Protein AF-A0A4R6KKI9-F1 (afdb_monomer)

Foldseek 3Di:
DPWDADPVVGDTPCNDPVVVVVVVVFPAADDWCPPVVQADPVRDTQQAERAWAWDPDWDQACDDPSHRHTFTWTAQFYRPGDNLRNDPPDTRDGDHPVDDDRRYDHDDDDDDDD

Mean predicted aligned error: 5.28 Å

Radius of gyration: 17.14 Å; Cα contacts (8 Å, |Δi|>4): 189; chains: 1; bounding box: 42×35×46 Å

pLDDT: mean 93.03, std 7.53, range [46.59, 98.38]

Organism: NCBI:txid2512215

InterPro domains:
  IPR005532 Sulfatase-modifying factor enzyme-like domain [PF03781] (21-109)
  IPR016187 C-type lectin fold [SSF56436] (9-111)
  IPR042095 Sulfatase-modifying factor enzyme superfamily [G3DSA:3.90.1580.10] (3-111)
  IPR051043 Sulfatase Modifying Factor and Kinase [PTHR23150] (22-112)

Sequence (114 aa):
MSGWIDHSDNTGFVYTDVYQTIADKGGHTTAVGAYPAGATTSGLYDLAGNCYEWTSSTIIATNGAEAGLDVNAVRGGSWYATSRSCRTTYRGEGRDPSGGYATIGLRVAATAKA

Secondary structure (DSSP, 8-state):
-PPPEETTTTEEGGGSHHHHHHHTT-SS---TTS-GGG--TT----SSSSSEEEEEEEEE--SSTTTTSEEEEEES--TT--TTTTSTT----EE-TT---TTEE-----PPP-

Structure (mmCIF, N/CA/C/O backbone):
data_AF-A0A4R6KKI9-F1
#
_entry.id   AF-A0A4R6KKI9-F1
#
loop_
_atom_site.group_PDB
_atom_site.id
_atom_site.type_symbol
_atom_site.label_atom_id
_atom_site.label_alt_id
_atom_site.label_comp_id
_atom_site.label_asym_id
_atom_site.label_entity_id
_atom_site.label_seq_id
_atom_site.pdbx_PDB_ins_code
_atom_site.Cartn_x
_ato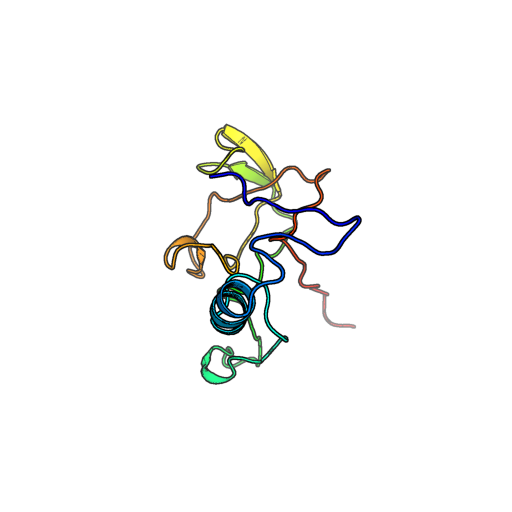m_site.Cartn_y
_atom_site.Cartn_z
_atom_site.occupancy
_atom_site.B_iso_or_equiv
_atom_site.auth_seq_id
_atom_site.auth_comp_id
_atom_site.auth_asym_id
_atom_site.auth_atom_id
_atom_site.pdbx_PDB_model_num
ATOM 1 N N . MET A 1 1 ? 16.100 11.913 -12.969 1.00 46.59 1 MET A N 1
ATOM 2 C CA . MET A 1 1 ? 16.110 11.533 -14.397 1.00 46.59 1 MET A CA 1
ATOM 3 C C . MET A 1 1 ? 14.660 11.398 -14.823 1.00 46.59 1 MET A C 1
ATOM 5 O O . MET A 1 1 ? 13.991 10.522 -14.297 1.00 46.59 1 MET A O 1
ATOM 9 N N . SER A 1 2 ? 14.150 12.292 -15.671 1.00 56.59 2 SER A N 1
ATOM 10 C CA . SER A 1 2 ? 12.884 12.032 -16.370 1.00 56.59 2 SER A CA 1
ATOM 11 C C . SER A 1 2 ? 13.207 11.047 -17.486 1.00 56.59 2 SER A C 1
ATOM 13 O O . SER A 1 2 ? 14.116 11.321 -18.268 1.00 56.59 2 SER A O 1
ATOM 15 N N . GLY A 1 3 ? 12.552 9.887 -17.523 1.00 60.91 3 GLY A N 1
ATOM 16 C CA . GLY A 1 3 ? 12.707 8.953 -18.639 1.00 60.91 3 GLY A CA 1
ATOM 17 C C . GLY A 1 3 ? 12.304 9.625 -19.955 1.00 60.91 3 GLY A C 1
ATOM 18 O O . GLY A 1 3 ? 11.376 10.431 -19.974 1.00 60.91 3 GLY A O 1
ATOM 19 N N . TRP A 1 4 ? 13.022 9.328 -21.039 1.00 82.56 4 TRP A N 1
ATOM 20 C CA . TRP A 1 4 ? 12.648 9.754 -22.388 1.00 82.56 4 TRP A CA 1
ATOM 21 C C . TRP A 1 4 ? 11.574 8.807 -22.939 1.00 82.56 4 TRP A C 1
ATOM 23 O O . TRP A 1 4 ? 11.772 7.587 -22.930 1.00 82.56 4 TRP A O 1
ATOM 33 N N . ILE A 1 5 ? 10.442 9.370 -23.369 1.00 89.25 5 ILE A N 1
ATOM 34 C CA . ILE A 1 5 ? 9.294 8.645 -23.917 1.00 89.25 5 ILE A CA 1
ATOM 35 C C . ILE A 1 5 ? 8.584 9.495 -24.975 1.00 89.25 5 ILE A C 1
ATOM 37 O O . ILE A 1 5 ? 8.284 10.663 -24.730 1.00 89.25 5 ILE A O 1
ATOM 41 N N . ASP A 1 6 ? 8.304 8.892 -26.126 1.00 88.62 6 ASP A N 1
ATOM 42 C CA . ASP A 1 6 ? 7.444 9.413 -27.181 1.00 88.62 6 ASP A CA 1
ATOM 43 C C . ASP A 1 6 ? 6.366 8.365 -27.499 1.00 88.62 6 ASP A C 1
ATOM 45 O O . ASP A 1 6 ? 6.628 7.237 -27.916 1.00 88.62 6 ASP A O 1
ATOM 49 N N . HIS A 1 7 ? 5.113 8.714 -27.219 1.00 88.62 7 HIS A N 1
ATOM 50 C CA . HIS A 1 7 ? 3.974 7.834 -27.474 1.00 88.62 7 HIS A CA 1
ATOM 51 C C . HIS A 1 7 ? 3.462 7.913 -28.917 1.00 88.62 7 HIS A C 1
ATOM 53 O O . HIS A 1 7 ? 2.611 7.114 -29.293 1.00 88.62 7 HIS A O 1
ATOM 59 N N . SER A 1 8 ? 3.931 8.877 -29.714 1.00 91.88 8 SER A N 1
ATOM 60 C CA . SER A 1 8 ? 3.479 9.059 -31.095 1.00 91.88 8 SER A CA 1
ATOM 61 C C . SER A 1 8 ? 4.119 8.059 -32.058 1.00 91.88 8 SER A C 1
ATOM 63 O O . SER A 1 8 ? 3.469 7.631 -33.011 1.00 91.88 8 SER A O 1
ATOM 65 N N . ASP A 1 9 ? 5.350 7.631 -31.776 1.00 92.12 9 ASP A N 1
ATOM 66 C CA . ASP A 1 9 ? 6.104 6.669 -32.583 1.00 92.12 9 ASP A CA 1
ATOM 67 C C . ASP A 1 9 ? 6.591 5.445 -31.785 1.00 92.12 9 ASP A C 1
ATOM 69 O O . ASP A 1 9 ? 7.308 4.597 -32.318 1.00 92.12 9 ASP A O 1
ATOM 73 N N . ASN A 1 10 ? 6.162 5.321 -30.525 1.00 88.38 10 ASN A N 1
ATOM 74 C CA . ASN A 1 10 ? 6.604 4.296 -29.581 1.00 88.38 10 ASN A CA 1
ATOM 75 C C . ASN A 1 10 ? 8.134 4.212 -29.459 1.00 88.38 10 ASN A C 1
ATOM 77 O O . ASN A 1 10 ? 8.707 3.123 -29.352 1.00 88.38 10 ASN A O 1
ATOM 81 N N . THR A 1 11 ? 8.807 5.361 -29.462 1.00 88.25 11 THR A N 1
ATOM 82 C CA . THR A 1 11 ? 10.230 5.455 -29.146 1.00 88.25 11 THR A CA 1
ATOM 83 C C . THR A 1 11 ? 10.430 5.968 -27.722 1.00 88.25 11 THR A C 1
ATOM 85 O O . THR A 1 11 ? 9.575 6.619 -27.125 1.00 88.25 11 THR A O 1
ATOM 88 N N . GLY A 1 12 ? 11.510 5.556 -27.068 1.00 88.25 12 GLY A N 1
ATOM 89 C CA . GLY A 1 12 ? 11.654 5.794 -25.633 1.00 88.25 12 GLY A CA 1
ATOM 90 C C . GLY A 1 12 ? 12.411 4.690 -24.929 1.00 88.25 12 GLY A C 1
ATOM 91 O O . GLY A 1 12 ? 12.440 3.554 -25.399 1.00 88.25 12 GLY A O 1
ATOM 92 N N . PHE A 1 13 ? 12.949 4.990 -23.745 1.00 88.06 13 PHE A N 1
ATOM 93 C CA . PHE A 1 13 ? 13.518 3.951 -22.882 1.00 88.06 13 PHE A CA 1
ATOM 94 C C . PHE A 1 13 ? 12.479 2.865 -22.563 1.00 88.06 13 PHE A C 1
ATOM 96 O O . PHE A 1 13 ? 12.812 1.684 -22.566 1.00 88.06 13 PHE A O 1
ATOM 103 N N . VAL A 1 14 ? 11.212 3.247 -22.370 1.00 87.12 14 VAL A N 1
ATOM 104 C CA . VAL A 1 14 ? 10.129 2.321 -21.993 1.00 87.12 14 VAL A CA 1
ATOM 105 C C . VAL A 1 14 ? 9.786 1.268 -23.052 1.00 87.12 14 VAL A C 1
ATOM 107 O O . VAL A 1 14 ? 9.174 0.259 -22.723 1.00 87.12 14 VAL A O 1
ATOM 110 N N . TYR A 1 15 ? 10.179 1.479 -24.312 1.00 87.62 15 TYR A N 1
ATOM 111 C CA . TYR A 1 15 ? 9.925 0.535 -25.407 1.00 87.62 15 TYR A CA 1
ATOM 112 C C . TYR A 1 15 ? 11.127 -0.376 -25.692 1.00 87.62 15 TYR A C 1
ATOM 114 O O . TYR A 1 15 ? 11.127 -1.117 -26.671 1.00 87.62 15 TYR A O 1
ATOM 122 N N . THR A 1 16 ? 12.161 -0.331 -24.848 1.00 89.50 16 THR A N 1
ATOM 123 C CA . THR A 1 16 ? 13.344 -1.192 -24.972 1.00 89.50 16 THR A CA 1
ATOM 124 C C . THR A 1 16 ? 13.165 -2.521 -24.238 1.00 89.50 16 THR A C 1
ATOM 126 O O . THR A 1 16 ? 12.449 -2.618 -23.238 1.00 89.50 16 THR A O 1
ATOM 129 N N . ASP A 1 17 ? 13.881 -3.544 -24.696 1.00 90.88 17 ASP A N 1
ATOM 130 C CA . ASP A 1 17 ? 14.047 -4.829 -24.007 1.00 90.88 17 ASP A CA 1
ATOM 131 C C . ASP A 1 17 ? 14.657 -4.671 -22.604 1.00 90.88 17 ASP A C 1
ATOM 133 O O . ASP A 1 17 ? 14.297 -5.402 -21.680 1.00 90.88 17 ASP A O 1
ATOM 137 N N . VAL A 1 18 ? 15.533 -3.680 -22.419 1.00 89.12 18 VAL A N 1
ATOM 138 C CA . VAL A 1 18 ? 16.105 -3.315 -21.119 1.00 89.12 18 VAL A CA 1
ATOM 139 C C . VAL A 1 18 ? 15.013 -2.884 -20.146 1.00 89.12 18 VAL A C 1
ATOM 141 O O . VAL A 1 18 ? 14.993 -3.369 -19.014 1.00 89.12 18 VAL A O 1
ATOM 144 N N . TYR A 1 19 ? 14.096 -2.003 -20.561 1.00 87.12 19 TYR A N 1
ATOM 145 C CA . TYR A 1 19 ? 12.983 -1.597 -19.703 1.00 87.12 19 TYR A CA 1
ATOM 146 C C . TYR A 1 19 ? 12.084 -2.781 -19.361 1.00 87.12 19 TYR A C 1
ATOM 148 O O . TYR A 1 19 ? 11.783 -2.967 -18.185 1.00 87.12 19 TYR A O 1
ATOM 156 N N . GLN A 1 20 ? 11.732 -3.615 -20.345 1.00 86.31 20 GLN A N 1
ATOM 157 C CA . GLN A 1 20 ? 10.922 -4.810 -20.094 1.00 86.31 20 GLN A CA 1
ATOM 158 C C . GLN A 1 20 ? 11.605 -5.759 -19.108 1.00 86.31 20 GLN A C 1
ATOM 160 O O . GLN A 1 20 ? 11.011 -6.148 -18.113 1.00 86.31 20 GLN A O 1
ATOM 165 N N . THR A 1 21 ? 12.899 -6.022 -19.288 1.00 90.19 21 THR A N 1
ATOM 166 C CA . THR A 1 21 ? 13.682 -6.871 -18.376 1.00 90.19 21 THR A CA 1
ATOM 167 C C . THR A 1 21 ? 13.725 -6.315 -16.948 1.00 90.19 21 THR A C 1
ATOM 169 O O . THR A 1 21 ? 13.823 -7.076 -15.984 1.00 90.19 21 THR A O 1
ATOM 172 N N . ILE A 1 22 ? 13.711 -4.989 -16.787 1.00 86.56 22 ILE A N 1
ATOM 173 C CA . ILE A 1 22 ? 13.664 -4.343 -15.470 1.00 86.56 22 ILE A CA 1
ATOM 174 C C . ILE A 1 22 ? 12.251 -4.426 -14.882 1.00 86.56 22 ILE A C 1
ATOM 176 O O . ILE A 1 22 ? 12.125 -4.783 -13.713 1.00 86.56 22 ILE A O 1
ATOM 180 N N . ALA A 1 23 ? 11.215 -4.138 -15.673 1.00 85.31 23 ALA A N 1
ATOM 181 C CA . ALA A 1 23 ? 9.816 -4.215 -15.256 1.00 85.31 23 ALA A CA 1
ATOM 182 C C . ALA A 1 23 ? 9.419 -5.648 -14.859 1.00 85.31 23 ALA A C 1
ATOM 184 O O . ALA A 1 23 ? 8.820 -5.854 -13.809 1.00 85.31 23 ALA A O 1
ATOM 185 N N . ASP A 1 24 ? 9.877 -6.657 -15.602 1.00 86.06 24 ASP A N 1
ATOM 186 C CA . ASP A 1 24 ? 9.681 -8.078 -15.286 1.00 86.06 24 ASP A CA 1
ATOM 187 C C . ASP A 1 24 ? 10.291 -8.479 -13.932 1.00 86.06 24 ASP A C 1
ATOM 189 O O . ASP A 1 24 ? 9.878 -9.462 -13.312 1.00 86.06 24 ASP A O 1
ATOM 193 N N . LYS A 1 25 ? 11.276 -7.717 -13.440 1.00 85.00 25 LYS A N 1
ATOM 194 C CA . LYS A 1 25 ? 11.876 -7.911 -12.110 1.00 85.00 25 LYS A CA 1
ATOM 195 C C . LYS A 1 25 ? 11.125 -7.176 -10.995 1.00 85.00 25 LYS A C 1
ATOM 197 O O . LYS A 1 25 ? 11.498 -7.325 -9.831 1.00 85.00 25 LYS A O 1
ATOM 202 N N . GLY A 1 26 ? 10.081 -6.414 -11.319 1.00 85.19 26 GLY A N 1
ATOM 203 C CA . GLY A 1 26 ? 9.219 -5.699 -10.383 1.00 85.19 26 GLY A CA 1
ATOM 204 C C . GLY A 1 26 ? 9.213 -4.185 -10.599 1.00 85.19 26 GLY A C 1
ATOM 205 O O . GLY A 1 26 ? 9.516 -3.671 -11.669 1.00 85.19 26 GLY A O 1
ATOM 206 N N . GLY A 1 27 ? 8.850 -3.441 -9.551 1.00 86.69 27 GLY A N 1
ATOM 207 C CA . GLY A 1 27 ? 8.653 -1.988 -9.653 1.00 86.69 27 GLY A CA 1
ATOM 208 C C . GLY A 1 27 ? 7.224 -1.584 -10.02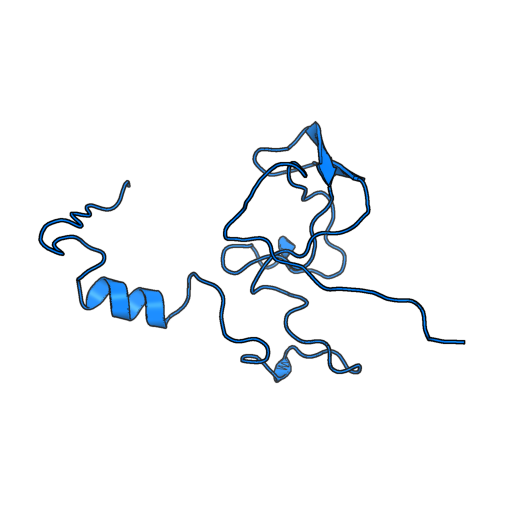7 1.00 86.69 27 GLY A C 1
ATOM 209 O O . GLY A 1 27 ? 6.985 -0.457 -10.445 1.00 86.69 27 GLY A O 1
ATOM 210 N N . HIS A 1 28 ? 6.273 -2.500 -9.869 1.00 91.56 28 HIS A N 1
ATOM 211 C CA . HIS A 1 28 ? 4.841 -2.256 -9.977 1.00 91.56 28 HIS A CA 1
ATOM 212 C C . HIS A 1 28 ? 4.083 -3.274 -9.114 1.00 91.56 28 HIS A C 1
ATOM 214 O O . HIS A 1 28 ? 4.682 -4.141 -8.470 1.00 91.56 28 HIS A O 1
ATOM 220 N N . THR A 1 29 ? 2.757 -3.164 -9.075 1.00 95.12 29 THR A N 1
ATOM 221 C CA . THR A 1 29 ? 1.904 -4.162 -8.425 1.00 95.12 29 THR A CA 1
ATOM 222 C C . THR A 1 29 ? 2.031 -5.522 -9.108 1.00 95.12 29 THR A C 1
ATOM 224 O O . THR A 1 29 ? 2.311 -5.623 -10.300 1.00 95.12 29 THR A O 1
ATOM 227 N N . THR A 1 30 ? 1.806 -6.589 -8.353 1.00 94.75 30 THR A N 1
ATOM 228 C CA . THR A 1 30 ? 1.763 -7.959 -8.885 1.00 94.75 30 THR A CA 1
ATOM 229 C C . THR A 1 30 ? 0.366 -8.536 -8.697 1.00 94.75 30 THR A C 1
ATOM 231 O O . THR A 1 30 ? -0.453 -7.981 -7.955 1.00 94.75 30 THR A O 1
ATOM 234 N N . ALA A 1 31 ? 0.069 -9.639 -9.389 1.00 95.88 31 ALA A N 1
ATOM 235 C CA . ALA A 1 31 ? -1.185 -10.352 -9.188 1.00 95.88 31 ALA A CA 1
ATOM 236 C C . ALA A 1 31 ? -1.345 -10.737 -7.706 1.00 95.88 31 ALA A C 1
ATOM 238 O O . ALA A 1 31 ? -0.406 -11.237 -7.086 1.00 95.88 31 ALA A O 1
ATOM 239 N N . VAL A 1 32 ? -2.536 -10.507 -7.144 1.00 96.50 32 VAL A N 1
ATOM 240 C CA . VAL A 1 32 ? -2.836 -10.847 -5.745 1.00 96.50 32 VAL A CA 1
ATOM 241 C C . VAL A 1 32 ? -2.541 -12.325 -5.499 1.00 96.50 32 VAL A C 1
ATOM 243 O O . VAL A 1 32 ? -2.953 -13.186 -6.277 1.00 96.50 32 VAL A O 1
ATOM 246 N N . GLY A 1 33 ? -1.820 -12.616 -4.418 1.00 96.06 33 GLY A N 1
ATOM 247 C CA . GLY A 1 33 ? -1.439 -13.984 -4.068 1.00 96.06 33 GLY A CA 1
ATOM 248 C C . GLY A 1 33 ? -0.257 -14.567 -4.849 1.00 96.06 33 GLY A C 1
ATOM 249 O O . GLY A 1 33 ? 0.067 -15.736 -4.644 1.00 96.06 33 GLY A O 1
ATOM 250 N N . ALA A 1 34 ? 0.448 -13.772 -5.666 1.00 95.69 34 ALA A N 1
ATOM 251 C CA . ALA A 1 34 ? 1.705 -14.185 -6.305 1.00 95.69 34 ALA A CA 1
ATOM 252 C C . ALA A 1 34 ? 2.788 -14.620 -5.293 1.00 95.69 34 ALA A C 1
ATOM 254 O O . ALA A 1 34 ? 3.703 -15.366 -5.641 1.00 95.69 34 ALA A O 1
ATOM 255 N N . TYR A 1 35 ? 2.661 -14.199 -4.029 1.00 95.00 35 TYR A N 1
ATOM 256 C CA . TYR A 1 35 ? 3.569 -14.535 -2.931 1.00 95.00 35 TYR A CA 1
ATOM 257 C C . TYR A 1 35 ? 2.864 -15.358 -1.836 1.00 95.00 35 TYR A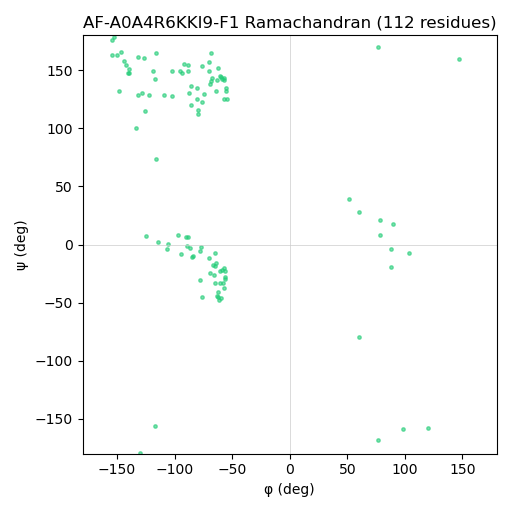 C 1
ATOM 259 O O . TYR A 1 35 ? 2.601 -14.847 -0.744 1.00 95.00 35 TYR A O 1
ATOM 267 N N . PRO A 1 36 ? 2.572 -16.652 -2.068 1.00 96.88 36 PRO A N 1
ATOM 268 C CA . PRO A 1 36 ? 1.778 -17.454 -1.136 1.00 96.88 36 PRO A CA 1
ATOM 269 C C . PRO A 1 36 ? 2.457 -17.702 0.214 1.00 96.88 36 PRO A C 1
ATOM 271 O O . PRO A 1 36 ? 1.776 -17.844 1.224 1.00 96.88 36 PRO A O 1
ATOM 274 N N . ALA A 1 37 ? 3.792 -17.687 0.265 1.00 97.31 37 ALA A N 1
ATOM 275 C CA . ALA A 1 37 ? 4.546 -17.797 1.515 1.00 97.31 37 ALA A CA 1
ATOM 276 C C . ALA A 1 37 ? 4.364 -16.581 2.449 1.00 97.31 37 ALA A C 1
ATOM 278 O O . ALA A 1 37 ? 4.669 -16.675 3.635 1.00 97.31 37 ALA A O 1
ATOM 279 N N . GLY A 1 38 ? 3.885 -15.446 1.924 1.00 94.81 38 GLY A N 1
ATOM 280 C CA . GLY A 1 38 ? 3.588 -14.239 2.699 1.00 94.81 38 GLY A CA 1
ATOM 281 C C . GLY A 1 38 ? 2.166 -14.188 3.263 1.00 94.81 38 GLY A C 1
ATOM 282 O O . GLY A 1 38 ? 1.825 -13.216 3.937 1.00 94.81 38 GLY A O 1
ATOM 283 N N . ALA A 1 39 ? 1.330 -15.193 2.985 1.00 97.44 39 ALA A N 1
ATOM 284 C CA . ALA A 1 39 ? -0.042 -15.224 3.473 1.00 97.44 39 ALA A CA 1
ATOM 285 C C . ALA A 1 39 ? -0.098 -15.385 5.000 1.00 97.44 39 ALA A C 1
ATOM 287 O O . ALA A 1 39 ? 0.691 -16.115 5.604 1.00 97.44 39 ALA A O 1
ATOM 288 N N . THR A 1 40 ? -1.066 -14.729 5.640 1.00 96.38 40 THR A N 1
ATOM 289 C CA . THR A 1 40 ? -1.345 -14.967 7.062 1.00 96.38 40 THR A CA 1
ATOM 290 C C . THR A 1 40 ? -1.933 -16.359 7.284 1.00 96.38 40 THR A C 1
ATOM 292 O O . THR A 1 40 ? -2.475 -16.984 6.373 1.00 96.38 40 THR A O 1
ATOM 295 N N . THR A 1 41 ? -1.943 -16.817 8.537 1.00 96.56 41 THR A N 1
ATOM 296 C CA . THR A 1 41 ? -2.648 -18.049 8.938 1.00 96.56 41 THR A CA 1
ATOM 297 C C . THR A 1 41 ? -4.153 -18.010 8.651 1.00 96.56 41 THR A C 1
ATOM 299 O O . THR A 1 41 ? -4.779 -19.057 8.535 1.00 96.56 41 THR A O 1
ATOM 302 N N . SER A 1 42 ? -4.732 -16.814 8.513 1.00 95.31 42 SER A N 1
ATOM 303 C CA . SER A 1 42 ? -6.124 -16.586 8.113 1.00 95.31 42 SER A CA 1
ATOM 304 C C . SER A 1 42 ? -6.328 -16.457 6.596 1.00 95.31 42 SER A C 1
ATOM 306 O O . SER A 1 42 ? -7.433 -16.138 6.165 1.00 95.31 42 SER A O 1
ATOM 308 N N . GLY A 1 43 ? -5.291 -16.685 5.783 1.00 96.06 43 GLY A N 1
ATOM 309 C CA . GLY A 1 43 ? -5.376 -16.653 4.320 1.00 96.06 43 GLY A CA 1
ATOM 310 C C . GLY A 1 43 ? -5.385 -15.249 3.710 1.00 96.06 43 GLY A C 1
ATOM 311 O O . GLY A 1 43 ? -5.849 -15.074 2.587 1.00 96.06 43 GLY A O 1
ATOM 312 N N . LEU A 1 44 ? -4.899 -14.232 4.429 1.00 96.88 44 LEU A N 1
ATOM 313 C CA . LEU A 1 44 ? -4.780 -12.879 3.889 1.00 96.88 44 LEU A CA 1
ATOM 314 C C . LEU A 1 44 ? -3.456 -12.733 3.141 1.00 96.88 44 LEU A C 1
ATOM 316 O O . LEU A 1 44 ? -2.386 -12.865 3.736 1.00 96.88 44 LEU A O 1
ATOM 320 N N . TYR A 1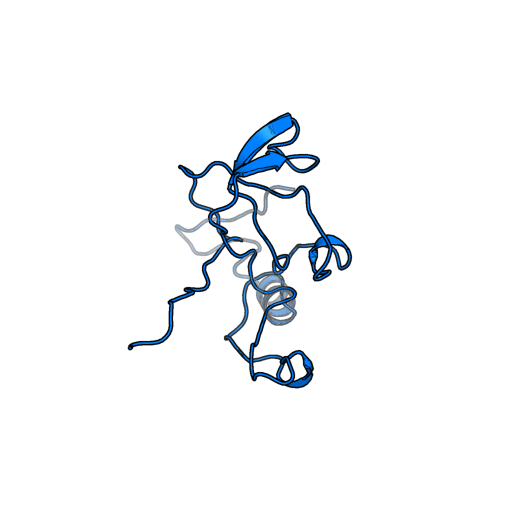 45 ? -3.544 -12.420 1.853 1.00 98.06 45 TYR A N 1
ATOM 321 C CA . TYR A 1 45 ? -2.401 -12.124 0.994 1.00 98.06 45 TYR A CA 1
ATOM 322 C C . TYR A 1 45 ? -2.096 -10.626 0.982 1.00 98.06 45 TYR A C 1
ATOM 324 O O . TYR A 1 45 ? -2.986 -9.803 1.221 1.00 98.06 45 TYR A O 1
ATOM 332 N N . ASP A 1 46 ? -0.840 -10.295 0.678 1.00 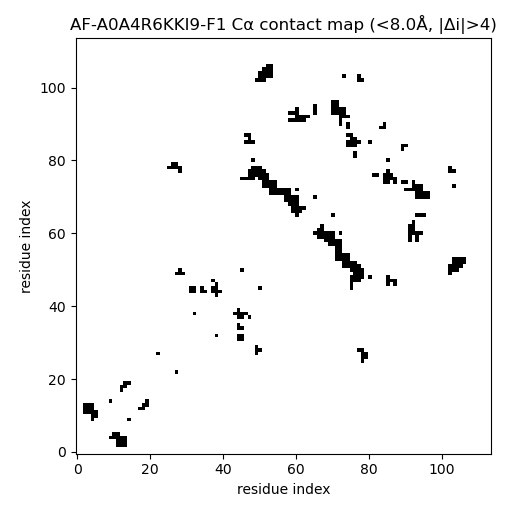97.19 46 ASP A N 1
ATOM 333 C CA . ASP A 1 46 ? -0.394 -8.941 0.333 1.00 97.19 46 ASP A CA 1
ATOM 334 C C . ASP A 1 46 ? -0.623 -7.877 1.426 1.00 97.19 46 ASP A C 1
ATOM 336 O O . ASP A 1 46 ? -0.723 -6.693 1.137 1.00 97.19 46 ASP A O 1
ATOM 340 N N . LEU A 1 47 ? -0.645 -8.270 2.709 1.00 97.25 47 LEU A N 1
ATOM 341 C CA . LEU A 1 47 ? -0.663 -7.311 3.832 1.00 97.25 47 LEU A CA 1
ATOM 342 C C . LEU A 1 47 ? 0.663 -6.544 4.005 1.00 97.25 47 LEU A C 1
ATOM 344 O O . LEU A 1 47 ? 0.735 -5.614 4.811 1.00 97.25 47 LEU A O 1
ATOM 348 N N . ALA A 1 48 ? 1.717 -6.974 3.310 1.00 97.00 48 ALA A N 1
ATOM 349 C CA . ALA A 1 48 ? 3.046 -6.381 3.319 1.00 97.00 48 ALA A CA 1
ATOM 350 C C . ALA A 1 48 ? 3.556 -6.246 1.873 1.00 97.00 48 ALA A C 1
ATOM 352 O O . ALA A 1 48 ? 4.044 -7.215 1.295 1.00 97.00 48 ALA A O 1
ATOM 353 N N . GLY A 1 49 ? 3.468 -5.045 1.301 1.00 96.25 49 GLY A N 1
ATOM 354 C CA . GLY A 1 49 ? 3.840 -4.751 -0.083 1.00 96.25 49 GLY A CA 1
ATOM 355 C C . GLY A 1 49 ? 2.646 -4.724 -1.038 1.00 96.25 49 GLY A C 1
ATOM 356 O O . GLY A 1 49 ? 1.513 -4.511 -0.630 1.00 96.25 49 GLY A O 1
ATOM 357 N N . ASN A 1 50 ? 2.919 -4.908 -2.332 1.00 97.12 50 ASN A N 1
ATOM 358 C CA . ASN A 1 50 ? 1.981 -4.705 -3.443 1.00 97.12 50 ASN A CA 1
ATOM 359 C C . ASN A 1 50 ? 1.464 -3.252 -3.529 1.00 97.12 50 ASN A C 1
ATOM 361 O O . ASN A 1 50 ? 2.022 -2.441 -4.272 1.00 97.12 50 ASN A O 1
ATOM 365 N N . CYS A 1 51 ? 0.490 -2.878 -2.704 1.00 97.44 51 CYS A N 1
ATOM 366 C CA . CYS A 1 51 ? -0.024 -1.519 -2.580 1.00 97.44 51 CYS A CA 1
ATOM 367 C C . CYS A 1 51 ? -0.290 -1.173 -1.118 1.00 97.44 51 CYS A C 1
ATOM 369 O O . CYS A 1 51 ? -0.726 -2.014 -0.335 1.00 97.44 51 CYS A O 1
ATOM 371 N N . TYR A 1 52 ? -0.110 0.101 -0.777 1.00 97.62 52 TYR A N 1
ATOM 372 C CA . TYR A 1 52 ? -0.634 0.612 0.477 1.00 97.62 52 TYR A CA 1
ATOM 373 C C . TYR A 1 52 ? -2.159 0.447 0.484 1.00 97.62 52 TYR A C 1
ATOM 375 O O . TYR A 1 52 ? -2.803 0.611 -0.546 1.00 97.62 52 TYR A O 1
ATOM 383 N N . GLU A 1 53 ? -2.754 0.163 1.634 1.00 97.94 53 GLU A N 1
ATOM 384 C CA . GLU A 1 53 ? -4.204 0.026 1.775 1.00 97.94 53 GLU A CA 1
ATOM 385 C C . GLU A 1 53 ? -4.766 1.201 2.569 1.00 97.94 53 GLU A C 1
ATOM 387 O O . GLU A 1 53 ? -4.279 1.506 3.666 1.00 97.94 53 GLU A O 1
ATOM 392 N N . TRP A 1 54 ? -5.793 1.852 2.019 1.00 97.81 54 TRP A N 1
ATOM 393 C CA . TRP A 1 54 ? -6.566 2.864 2.733 1.00 97.81 54 TRP A CA 1
ATOM 394 C C . TRP A 1 54 ? -7.166 2.318 4.030 1.00 97.81 54 TRP A C 1
ATOM 396 O O . TRP A 1 54 ? -7.642 1.184 4.090 1.00 97.81 54 TRP A O 1
ATOM 406 N N . THR A 1 55 ? -7.210 3.168 5.056 1.00 97.50 55 THR A N 1
ATOM 407 C CA . THR A 1 55 ? -7.959 2.907 6.288 1.00 97.50 55 THR A CA 1
ATOM 408 C C . THR A 1 55 ? -8.902 4.061 6.606 1.00 97.50 55 THR A C 1
ATOM 410 O O . THR A 1 55 ? -8.734 5.181 6.123 1.00 97.50 55 THR A O 1
ATOM 413 N N . SER A 1 56 ? -9.901 3.793 7.446 1.00 96.25 56 SER A N 1
ATOM 414 C CA . SER A 1 56 ? -10.837 4.812 7.931 1.00 96.25 56 SER A CA 1
ATOM 415 C C . SER A 1 56 ? -10.256 5.699 9.038 1.00 96.25 56 SER A C 1
ATOM 417 O O . SER A 1 56 ? -10.930 6.617 9.493 1.00 96.25 56 SER A O 1
ATOM 419 N N . SER A 1 57 ? -9.046 5.410 9.526 1.00 97.31 57 SER A N 1
ATOM 420 C CA . SER A 1 57 ? -8.393 6.206 10.566 1.00 97.31 57 SER A CA 1
ATOM 421 C C . SER A 1 57 ? -7.736 7.445 9.964 1.00 97.31 57 SER A C 1
ATOM 423 O O . SER A 1 57 ? -7.009 7.336 8.977 1.00 97.31 57 SER A O 1
ATOM 425 N N . THR A 1 58 ? -7.926 8.598 10.600 1.00 98.19 58 THR A N 1
ATOM 426 C CA . THR A 1 58 ? -7.181 9.827 10.303 1.00 98.19 58 THR A CA 1
ATOM 427 C C . THR A 1 58 ? -5.960 9.953 11.215 1.00 98.19 58 THR A C 1
ATOM 429 O O . THR A 1 58 ? -5.963 9.463 12.350 1.00 98.19 58 THR A O 1
ATOM 432 N N . ILE A 1 59 ? -4.884 10.548 10.701 1.00 98.06 59 ILE A N 1
ATOM 433 C CA . ILE A 1 59 ? -3.627 10.783 11.419 1.00 98.06 59 ILE A CA 1
ATOM 434 C C . ILE A 1 59 ? -3.009 12.112 10.993 1.00 98.06 59 ILE A C 1
ATOM 436 O O . ILE A 1 59 ? -3.188 12.548 9.861 1.00 98.06 59 ILE A O 1
ATOM 440 N N . ILE A 1 60 ? -2.152 12.665 11.852 1.00 98.38 60 ILE A N 1
ATOM 441 C CA . ILE A 1 60 ? -1.112 13.583 11.389 1.00 98.38 60 ILE A CA 1
ATOM 442 C C . ILE A 1 60 ? 0.023 12.738 10.810 1.00 98.38 60 ILE A C 1
ATOM 444 O O . ILE A 1 60 ? 0.674 11.989 11.548 1.00 98.38 60 ILE A O 1
ATOM 448 N N . ALA A 1 61 ? 0.240 12.810 9.497 1.00 97.69 61 ALA A N 1
ATOM 449 C CA . ALA A 1 61 ? 1.308 12.047 8.864 1.00 97.69 61 ALA A CA 1
ATOM 450 C C . ALA A 1 61 ? 2.681 12.494 9.386 1.00 97.69 61 ALA A C 1
ATOM 452 O O . ALA A 1 61 ? 2.942 13.670 9.629 1.00 97.69 61 ALA A O 1
ATOM 453 N N . THR A 1 62 ? 3.582 11.535 9.573 1.00 96.62 62 THR A N 1
ATOM 454 C CA . THR A 1 62 ? 4.922 11.767 10.139 1.00 96.62 62 THR A CA 1
ATOM 455 C C . THR A 1 62 ? 6.031 11.676 9.095 1.00 96.62 62 THR A C 1
ATOM 457 O O . THR A 1 62 ? 7.204 11.846 9.420 1.00 96.62 62 THR A O 1
ATOM 460 N N . ASN A 1 63 ? 5.687 11.334 7.854 1.00 91.00 63 ASN A N 1
ATOM 461 C CA . ASN A 1 63 ? 6.621 11.141 6.753 1.00 91.00 63 ASN A CA 1
ATOM 462 C C . ASN A 1 63 ? 5.933 11.389 5.400 1.00 91.00 63 ASN A C 1
ATOM 464 O O . ASN A 1 63 ? 4.727 11.607 5.337 1.00 91.00 63 ASN A O 1
ATOM 468 N N . GLY A 1 64 ? 6.715 11.318 4.320 1.00 88.06 64 GLY A N 1
ATOM 469 C CA . GLY A 1 64 ? 6.208 11.521 2.965 1.00 88.06 64 GLY A CA 1
ATOM 470 C C . GLY A 1 64 ? 5.974 12.996 2.639 1.00 88.06 64 GLY A C 1
ATOM 471 O O . GLY A 1 64 ? 6.422 13.882 3.367 1.00 88.06 64 GLY A O 1
ATOM 472 N N . ALA A 1 65 ? 5.295 13.247 1.520 1.00 91.31 65 ALA A N 1
ATOM 473 C CA . ALA A 1 65 ? 4.934 14.601 1.103 1.00 91.31 65 ALA A CA 1
ATOM 474 C C . ALA A 1 65 ? 3.868 15.214 2.025 1.00 91.31 65 ALA A C 1
ATOM 476 O O . ALA A 1 65 ? 3.784 16.430 2.156 1.00 91.31 65 ALA A O 1
ATOM 477 N N . GLU A 1 66 ? 3.090 14.365 2.693 1.00 95.81 66 GLU A N 1
ATOM 478 C CA . GLU A 1 66 ? 2.003 14.743 3.588 1.00 95.81 66 GLU A CA 1
ATOM 479 C C . GLU A 1 66 ? 2.448 14.959 5.046 1.00 95.81 66 GLU A C 1
ATOM 481 O O . GLU A 1 66 ? 1.607 15.164 5.918 1.00 95.81 66 GLU A O 1
ATOM 486 N N . ALA A 1 67 ? 3.750 14.916 5.351 1.00 97.00 67 ALA A N 1
ATOM 487 C CA . ALA A 1 67 ? 4.243 15.075 6.718 1.00 97.00 67 ALA A CA 1
ATOM 488 C C . ALA A 1 67 ? 3.736 16.380 7.373 1.00 97.00 67 ALA A C 1
ATOM 490 O O . ALA A 1 67 ? 3.937 17.475 6.851 1.00 97.00 67 ALA A O 1
ATOM 491 N N . GLY A 1 68 ? 3.106 16.255 8.544 1.00 98.19 68 GLY A N 1
ATOM 492 C CA . GLY A 1 68 ? 2.494 17.356 9.293 1.00 98.19 68 GLY A CA 1
ATOM 493 C C . GLY A 1 68 ? 1.037 17.661 8.926 1.00 98.19 68 GLY A C 1
ATOM 494 O O . GLY A 1 68 ? 0.428 18.500 9.587 1.00 98.19 68 GLY A O 1
ATOM 495 N N . LEU A 1 69 ? 0.466 16.989 7.923 1.00 98.12 69 LEU A N 1
ATOM 496 C CA . LEU A 1 69 ? -0.922 17.178 7.493 1.00 98.12 69 LEU A CA 1
ATOM 497 C C . LEU A 1 69 ? -1.859 16.150 8.136 1.00 98.12 69 LEU A C 1
ATOM 499 O O . LEU A 1 69 ? -1.450 15.018 8.402 1.00 98.12 69 LEU A O 1
ATOM 503 N N . ASP A 1 70 ? -3.118 16.546 8.350 1.00 98.19 70 ASP A N 1
ATOM 504 C CA . ASP A 1 70 ? -4.209 15.640 8.730 1.00 98.19 70 ASP A CA 1
ATOM 505 C C . ASP A 1 70 ? -4.727 14.908 7.487 1.00 98.19 70 ASP A C 1
ATOM 507 O O . ASP A 1 70 ? -5.197 15.531 6.533 1.00 98.19 70 ASP A O 1
ATOM 511 N N . VAL A 1 71 ? -4.568 13.587 7.473 1.00 98.25 71 VAL A N 1
ATOM 512 C CA . VAL A 1 71 ? -4.778 12.728 6.303 1.00 98.25 71 VAL A CA 1
ATOM 513 C C . VAL A 1 71 ? -5.322 11.360 6.704 1.00 98.25 71 VAL A C 1
ATOM 515 O O . VAL A 1 71 ? -5.226 10.937 7.860 1.00 98.25 71 VAL A O 1
ATOM 518 N N . ASN A 1 72 ? -5.836 10.605 5.732 1.00 98.00 72 ASN A N 1
ATOM 519 C CA . ASN A 1 72 ? -6.215 9.214 5.955 1.00 98.00 72 ASN A CA 1
ATOM 520 C C . ASN A 1 72 ? -4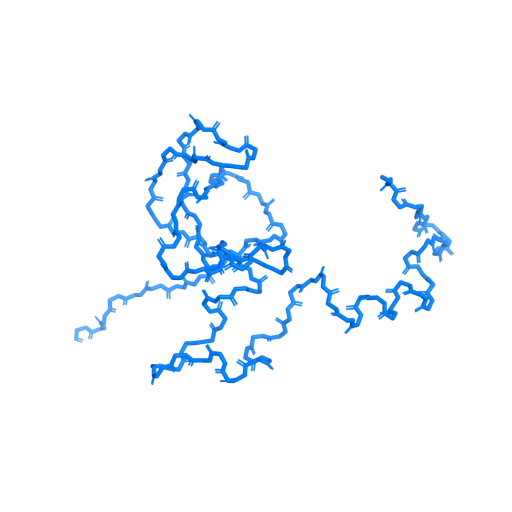.964 8.333 6.034 1.00 98.00 72 ASN A C 1
ATOM 522 O O . ASN A 1 72 ? -4.094 8.367 5.160 1.00 98.00 72 ASN A O 1
ATOM 526 N N . ALA A 1 73 ? -4.878 7.516 7.083 1.00 97.75 73 ALA A N 1
ATOM 527 C CA . ALA A 1 73 ? -3.770 6.597 7.272 1.00 97.75 73 ALA A CA 1
ATOM 528 C C . ALA A 1 73 ? -3.799 5.480 6.226 1.00 97.75 73 ALA A C 1
ATOM 530 O O . ALA A 1 73 ? -4.853 4.906 5.928 1.00 97.75 73 ALA A O 1
ATOM 531 N N . VAL A 1 74 ? -2.612 5.108 5.750 1.00 97.69 74 VAL A N 1
ATOM 532 C CA . VAL A 1 74 ? -2.416 3.968 4.854 1.00 97.69 74 VAL A CA 1
ATOM 533 C C . VAL A 1 74 ? -1.501 2.918 5.476 1.00 97.69 74 VAL A C 1
ATOM 535 O O . VAL A 1 7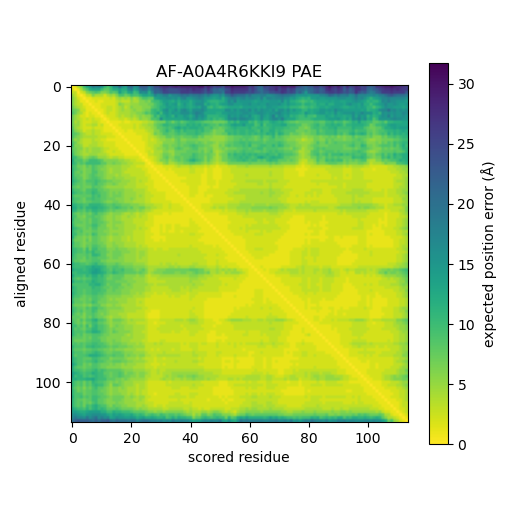4 ? -0.625 3.210 6.300 1.00 97.69 74 VAL A O 1
ATOM 538 N N . ARG A 1 75 ? -1.721 1.647 5.129 1.00 97.75 75 ARG A N 1
ATOM 539 C CA . ARG A 1 75 ? -1.055 0.504 5.775 1.00 97.75 75 ARG A CA 1
ATOM 540 C C . ARG A 1 75 ? -0.473 -0.480 4.765 1.00 97.75 75 ARG A C 1
ATOM 542 O O . ARG A 1 75 ? -0.829 -0.452 3.602 1.00 97.75 75 ARG A O 1
ATOM 549 N N . GLY A 1 76 ? 0.455 -1.322 5.217 1.00 97.50 76 GLY A N 1
ATOM 550 C CA . GLY A 1 76 ? 0.978 -2.452 4.438 1.00 97.50 76 GLY A CA 1
ATOM 551 C C . GLY A 1 76 ? 2.174 -2.161 3.530 1.00 97.50 76 GLY A C 1
ATOM 552 O O . GLY A 1 76 ? 2.932 -3.078 3.243 1.00 97.50 76 GLY A O 1
ATOM 553 N N . GLY A 1 77 ? 2.445 -0.905 3.164 1.00 97.25 77 GLY A N 1
ATOM 554 C CA . GLY A 1 77 ? 3.505 -0.606 2.192 1.00 97.25 77 GLY A CA 1
ATOM 555 C C . GLY A 1 77 ? 3.066 -0.915 0.762 1.00 97.25 77 GLY A C 1
ATOM 556 O O . GLY A 1 77 ? 2.036 -1.525 0.546 1.00 97.25 77 GLY A O 1
ATOM 557 N N . SER A 1 78 ? 3.846 -0.495 -0.227 1.00 96.62 78 SER A N 1
ATOM 558 C CA . SER A 1 78 ? 3.581 -0.735 -1.653 1.00 96.62 78 SER A CA 1
ATOM 559 C C . SER A 1 78 ? 4.819 -1.307 -2.342 1.00 96.62 78 SER A C 1
ATOM 561 O O . SER A 1 78 ? 5.854 -1.492 -1.702 1.00 96.62 78 SER A O 1
ATOM 563 N N . TRP A 1 79 ? 4.738 -1.560 -3.646 1.00 95.25 79 TRP A N 1
ATOM 564 C CA . TRP A 1 79 ? 5.830 -2.101 -4.462 1.00 95.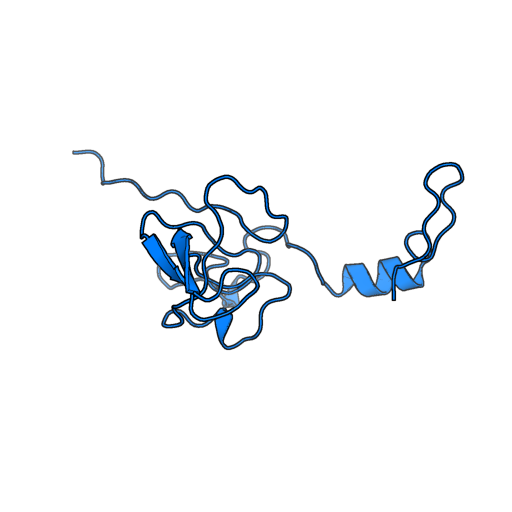25 79 TRP A CA 1
ATOM 565 C C . TRP A 1 79 ? 7.142 -1.291 -4.428 1.00 95.25 79 TRP A C 1
ATOM 567 O O . TRP A 1 79 ? 8.198 -1.861 -4.687 1.00 95.25 79 TRP A O 1
ATOM 577 N N . TYR A 1 80 ? 7.107 0.004 -4.086 1.00 91.56 80 TYR A N 1
ATOM 578 C CA . TYR A 1 80 ? 8.310 0.845 -3.929 1.00 91.56 80 TYR A CA 1
ATOM 579 C C . TYR A 1 80 ? 8.656 1.159 -2.468 1.00 91.56 80 TYR A C 1
ATOM 581 O O . TYR A 1 80 ? 9.604 1.898 -2.191 1.00 91.56 80 TYR A O 1
ATOM 589 N N . ALA A 1 81 ? 7.866 0.657 -1.518 1.00 93.62 81 ALA A N 1
ATOM 590 C CA . ALA A 1 81 ? 8.046 0.986 -0.116 1.00 93.62 81 ALA A CA 1
ATOM 591 C C . ALA A 1 81 ? 9.237 0.236 0.492 1.00 93.62 81 ALA A C 1
ATOM 593 O O . ALA A 1 81 ? 9.610 -0.863 0.085 1.00 93.62 81 ALA A O 1
ATOM 594 N N . THR A 1 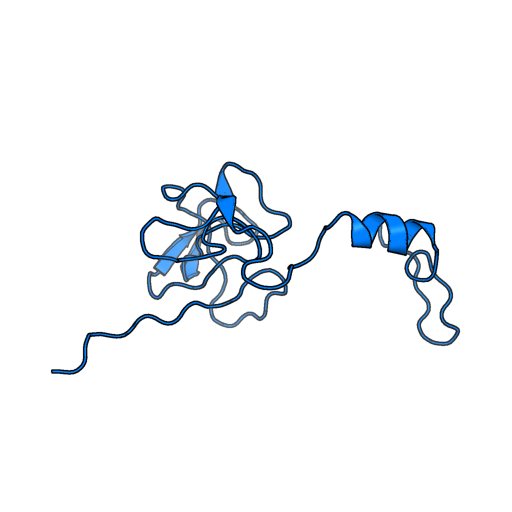82 ? 9.822 0.829 1.530 1.00 94.00 82 THR A N 1
ATOM 595 C CA . THR A 1 82 ? 10.868 0.158 2.306 1.00 94.00 82 THR A CA 1
ATOM 596 C C . THR A 1 82 ? 10.286 -0.994 3.128 1.00 94.00 82 THR A C 1
ATOM 598 O O . THR A 1 82 ? 9.124 -0.961 3.537 1.00 94.00 82 THR A O 1
ATOM 601 N N . SER A 1 83 ? 11.124 -1.965 3.498 1.00 94.88 83 SER A N 1
ATOM 602 C CA . SER A 1 83 ? 10.728 -3.053 4.406 1.00 94.88 83 SER A CA 1
ATOM 603 C C . SER A 1 83 ? 10.182 -2.551 5.749 1.00 94.88 83 SER A C 1
ATOM 605 O O . SER A 1 83 ? 9.312 -3.186 6.344 1.00 94.88 83 SER A O 1
ATOM 607 N N . ARG A 1 84 ? 10.639 -1.380 6.221 1.00 95.50 84 ARG A N 1
ATOM 608 C CA . ARG A 1 84 ? 10.118 -0.721 7.427 1.00 95.50 84 ARG A CA 1
ATOM 609 C C . ARG A 1 84 ? 8.648 -0.338 7.268 1.00 95.50 84 ARG A C 1
ATOM 611 O O . ARG A 1 84 ? 7.875 -0.574 8.195 1.00 95.50 84 ARG A O 1
ATOM 618 N N . SER A 1 85 ? 8.275 0.220 6.120 1.00 95.44 85 SER A N 1
ATOM 619 C CA . SER A 1 85 ? 6.899 0.619 5.816 1.00 95.44 85 SER A CA 1
ATOM 620 C C . SER A 1 85 ? 5.945 -0.576 5.744 1.00 95.44 85 SER A C 1
ATOM 622 O O . SER A 1 85 ? 4.796 -0.473 6.174 1.00 95.44 85 SER A O 1
ATOM 624 N N . CYS A 1 86 ? 6.448 -1.726 5.286 1.00 96.69 86 CYS A N 1
ATOM 625 C CA . CYS A 1 86 ? 5.687 -2.971 5.180 1.00 96.69 86 CYS A CA 1
ATOM 626 C C . CYS A 1 86 ? 5.485 -3.702 6.521 1.00 96.69 86 CYS A C 1
ATOM 628 O O . CYS A 1 86 ? 4.828 -4.740 6.570 1.00 96.69 86 CYS A O 1
ATOM 630 N N . ARG A 1 87 ? 6.026 -3.198 7.643 1.00 97.06 87 ARG A N 1
ATOM 631 C CA . ARG A 1 87 ? 5.797 -3.822 8.958 1.00 97.06 87 ARG A CA 1
ATOM 632 C C . ARG A 1 87 ? 4.343 -3.634 9.396 1.00 97.06 87 ARG A C 1
ATOM 634 O O . ARG A 1 87 ? 3.787 -2.530 9.364 1.00 97.06 87 ARG A O 1
ATOM 641 N N . THR A 1 88 ? 3.762 -4.687 9.963 1.00 94.69 88 THR A N 1
ATOM 642 C CA . THR A 1 88 ? 2.395 -4.687 10.524 1.00 94.69 88 THR A CA 1
ATOM 643 C C . THR A 1 88 ? 2.186 -3.612 11.600 1.00 94.69 88 THR A C 1
ATOM 645 O O . THR A 1 88 ? 1.086 -3.069 11.759 1.00 94.69 88 THR A O 1
ATOM 648 N N . THR A 1 89 ? 3.256 -3.232 12.304 1.00 96.12 89 THR A N 1
ATOM 649 C CA . THR A 1 89 ? 3.237 -2.205 13.354 1.00 96.12 89 THR A CA 1
ATOM 650 C C . THR A 1 89 ? 3.616 -0.809 12.869 1.00 96.12 89 THR A C 1
ATOM 652 O O . THR A 1 89 ? 3.502 0.131 13.646 1.00 96.12 89 THR A O 1
ATOM 655 N N . TYR A 1 90 ? 4.088 -0.641 11.629 1.00 96.19 90 TYR A N 1
ATOM 656 C CA . TYR A 1 90 ? 4.446 0.686 11.125 1.00 96.19 90 TYR A CA 1
ATOM 657 C C . TYR A 1 90 ? 3.223 1.614 11.155 1.00 96.19 90 TYR A C 1
ATOM 659 O O . TYR A 1 90 ? 2.103 1.149 10.981 1.00 96.19 90 TYR A O 1
ATOM 667 N N . ARG A 1 91 ? 3.399 2.901 11.439 1.00 95.38 91 ARG A N 1
ATOM 668 C CA . ARG A 1 91 ? 2.341 3.925 11.467 1.00 95.38 91 ARG A CA 1
ATOM 669 C C . ARG A 1 91 ? 2.968 5.262 11.079 1.00 95.38 91 ARG A C 1
ATOM 671 O O . ARG A 1 91 ? 4.191 5.384 11.129 1.00 95.38 91 ARG A O 1
ATOM 678 N N . GLY A 1 92 ? 2.129 6.230 10.720 1.00 95.62 92 GLY A N 1
ATOM 679 C CA . GLY A 1 92 ? 2.562 7.584 10.378 1.00 95.62 92 GLY A CA 1
ATOM 680 C C . GLY A 1 92 ? 2.564 7.902 8.883 1.00 95.62 92 GLY A C 1
ATOM 681 O O . GLY A 1 92 ? 2.740 9.062 8.542 1.00 95.62 92 GLY A O 1
ATOM 682 N N . GLU A 1 93 ? 2.325 6.915 8.015 1.00 96.69 93 GLU A N 1
ATOM 683 C CA . GLU A 1 93 ? 2.099 7.142 6.583 1.00 96.69 93 GLU A CA 1
ATOM 684 C C . GLU A 1 93 ? 0.615 7.410 6.321 1.00 96.69 93 GLU A C 1
ATOM 686 O O . GLU A 1 93 ? -0.248 6.639 6.758 1.00 96.69 93 GLU A O 1
ATOM 691 N N . GLY A 1 94 ? 0.327 8.478 5.585 1.00 97.25 94 GLY A N 1
ATOM 692 C CA . GLY A 1 94 ? -1.024 8.858 5.198 1.00 97.25 94 GLY A CA 1
ATOM 693 C C . GLY A 1 94 ? -1.030 9.689 3.922 1.00 97.25 94 GLY A C 1
ATOM 694 O O . GLY A 1 94 ? 0.015 10.160 3.475 1.00 97.25 94 GLY A O 1
ATOM 695 N N . ARG A 1 95 ? -2.205 9.793 3.305 1.00 97.31 95 ARG A N 1
ATOM 696 C CA . ARG A 1 95 ? -2.411 10.400 1.986 1.00 97.31 95 ARG A CA 1
ATOM 697 C C . ARG A 1 95 ? -3.704 11.209 1.994 1.00 97.31 95 ARG A C 1
ATOM 699 O O . ARG A 1 95 ? -4.645 10.850 2.704 1.00 97.31 95 ARG A O 1
ATOM 706 N N . ASP A 1 96 ? -3.734 12.295 1.229 1.00 96.62 96 ASP A N 1
ATOM 707 C CA . ASP A 1 96 ? -4.928 13.133 1.098 1.00 96.62 96 ASP A CA 1
ATOM 708 C C . ASP A 1 96 ? -6.102 12.272 0.591 1.00 96.62 96 ASP A C 1
ATOM 710 O O . ASP A 1 96 ? -5.969 11.608 -0.443 1.00 96.62 96 ASP A O 1
ATOM 714 N N . PRO A 1 97 ? -7.246 12.240 1.300 1.00 95.62 97 PRO A N 1
ATOM 715 C CA . PRO A 1 97 ? -8.380 11.398 0.924 1.00 95.62 97 PRO A CA 1
ATOM 716 C C . PRO A 1 97 ? -9.021 11.773 -0.420 1.00 95.62 97 PRO A C 1
ATOM 718 O O . PRO A 1 97 ? -9.777 10.976 -0.971 1.00 95.62 97 PRO A O 1
ATOM 721 N N . SER A 1 98 ? -8.746 12.966 -0.951 1.00 95.06 98 SER A N 1
ATOM 722 C CA . SER A 1 98 ? -9.233 13.409 -2.261 1.00 95.06 98 SER A CA 1
ATOM 723 C C . SER A 1 98 ? -8.357 12.946 -3.435 1.00 95.06 98 SER A C 1
ATOM 725 O O . SER A 1 98 ? -8.759 13.083 -4.592 1.00 95.06 98 SER A O 1
ATOM 727 N N . GLY A 1 99 ? -7.168 12.396 -3.159 1.00 91.69 99 GLY A N 1
ATOM 728 C CA . GLY A 1 99 ? -6.178 12.034 -4.170 1.00 91.69 99 GLY A CA 1
ATOM 729 C C . GLY A 1 99 ? -6.328 10.620 -4.746 1.00 91.69 99 GLY A C 1
ATOM 730 O O . GLY A 1 99 ? -6.720 9.672 -4.065 1.00 91.69 99 GLY A O 1
ATOM 731 N N . GLY A 1 100 ? -5.938 10.466 -6.015 1.00 92.88 100 GLY A N 1
ATOM 732 C CA . GLY A 1 100 ? -5.733 9.171 -6.669 1.00 92.88 100 GLY A CA 1
ATOM 733 C C . GLY A 1 100 ? -4.244 8.836 -6.754 1.00 92.88 100 GLY A C 1
ATOM 734 O O . GLY A 1 100 ? -3.457 9.636 -7.257 1.00 92.88 100 GLY A O 1
ATOM 735 N N . TYR A 1 101 ? -3.849 7.650 -6.288 1.00 94.25 101 TYR A N 1
ATOM 736 C CA . TYR A 1 101 ? -2.440 7.275 -6.167 1.00 94.25 101 TYR A CA 1
ATOM 737 C C . TYR A 1 101 ? -2.185 5.888 -6.753 1.00 94.25 101 TYR A C 1
ATOM 739 O O . TYR A 1 101 ? -2.806 4.913 -6.343 1.00 94.25 101 TYR A O 1
ATOM 747 N N . ALA A 1 102 ? -1.196 5.770 -7.643 1.00 94.12 102 ALA A N 1
ATOM 748 C CA . ALA A 1 102 ? -0.821 4.499 -8.280 1.00 94.12 102 ALA A CA 1
ATOM 749 C C . ALA A 1 102 ? -0.261 3.440 -7.305 1.00 94.12 102 ALA A C 1
ATOM 751 O O . ALA A 1 102 ? 0.010 2.304 -7.687 1.00 94.12 102 ALA A O 1
ATOM 752 N N . THR A 1 103 ? -0.030 3.820 -6.050 1.00 95.38 103 THR A N 1
ATOM 753 C CA . THR A 1 103 ? 0.605 2.990 -5.021 1.00 95.38 103 THR A CA 1
ATOM 754 C C . THR A 1 103 ? -0.346 2.637 -3.884 1.00 95.38 103 THR A C 1
ATOM 756 O O . THR A 1 103 ? 0.077 1.972 -2.937 1.00 95.38 103 THR A O 1
ATOM 759 N N . ILE A 1 104 ? -1.614 3.059 -3.973 1.00 97.12 104 ILE A N 1
ATOM 760 C CA . ILE A 1 104 ? -2.632 2.826 -2.951 1.00 97.12 104 ILE A CA 1
ATOM 761 C C . ILE A 1 104 ? -3.818 2.081 -3.559 1.00 97.12 104 ILE A C 1
ATOM 763 O O . ILE A 1 104 ? -4.379 2.497 -4.569 1.00 97.12 104 ILE A O 1
ATOM 767 N N . GLY A 1 105 ? -4.203 0.989 -2.913 1.00 96.62 105 GLY A N 1
ATOM 768 C CA . GLY A 1 105 ? -5.417 0.234 -3.177 1.00 96.62 105 GLY A CA 1
ATOM 769 C C . GLY A 1 105 ? -6.355 0.250 -1.973 1.00 96.62 105 GLY A C 1
ATOM 770 O O . GLY A 1 105 ? -6.313 1.133 -1.113 1.00 96.62 105 GLY A O 1
ATOM 771 N N . LEU A 1 106 ? -7.215 -0.761 -1.898 1.00 95.75 106 LEU A N 1
ATOM 772 C CA . LEU A 1 106 ? -8.130 -0.936 -0.780 1.00 95.75 106 LEU A CA 1
ATOM 773 C C . LEU A 1 106 ? -8.300 -2.407 -0.415 1.00 95.75 106 LEU A C 1
ATOM 775 O O . LEU A 1 106 ? -8.209 -3.298 -1.258 1.00 95.75 106 LEU A O 1
ATOM 779 N N . ARG A 1 107 ? -8.655 -2.626 0.847 1.00 96.56 107 ARG A N 1
ATOM 780 C CA . ARG A 1 107 ? -9.196 -3.882 1.348 1.00 96.56 107 ARG A CA 1
ATOM 781 C C . ARG A 1 107 ? -10.479 -3.574 2.096 1.00 96.56 107 ARG A C 1
ATOM 783 O O . ARG A 1 107 ? -10.514 -2.689 2.946 1.00 96.56 107 ARG A O 1
ATOM 790 N N . VAL A 1 108 ? -11.539 -4.301 1.769 1.00 96.31 108 VAL A N 1
ATOM 791 C CA . VAL A 1 108 ? -12.839 -4.114 2.412 1.00 96.31 108 VAL A CA 1
ATOM 792 C C . VAL A 1 108 ? -12.891 -4.932 3.698 1.00 96.31 108 VAL A C 1
ATOM 794 O O . VAL A 1 108 ? -12.486 -6.094 3.724 1.00 96.31 108 VAL A O 1
ATOM 797 N N . ALA A 1 109 ? -13.421 -4.324 4.753 1.00 95.12 109 ALA A N 1
ATOM 798 C CA . ALA A 1 109 ? -13.809 -5.003 5.978 1.00 95.12 109 ALA A CA 1
ATOM 799 C C . ALA A 1 109 ? -15.321 -4.847 6.172 1.00 95.12 109 ALA A C 1
ATOM 801 O O . ALA A 1 109 ? -15.886 -3.795 5.874 1.00 95.12 109 ALA A O 1
ATOM 802 N N . ALA A 1 110 ? -15.969 -5.895 6.670 1.00 94.94 110 ALA A N 1
ATOM 803 C CA . ALA A 1 110 ? -17.391 -5.900 6.981 1.00 94.94 110 ALA A CA 1
ATOM 804 C C . ALA A 1 110 ? -17.622 -6.641 8.298 1.00 94.94 110 ALA A C 1
ATOM 806 O O . ALA A 1 110 ? -16.867 -7.549 8.654 1.00 94.94 110 ALA A O 1
ATOM 807 N N . THR A 1 111 ? -18.671 -6.264 9.021 1.00 96.25 111 THR A N 1
ATOM 808 C CA . THR A 1 111 ? -19.140 -7.052 10.161 1.00 96.25 111 THR A CA 1
ATOM 809 C C . THR A 1 111 ? -19.772 -8.346 9.666 1.00 96.25 111 THR A C 1
ATOM 811 O O . THR A 1 111 ? -20.358 -8.385 8.582 1.00 96.25 111 THR A O 1
ATOM 814 N N . ALA A 1 112 ? -19.677 -9.407 10.470 1.00 92.12 112 ALA A N 1
ATOM 815 C CA . ALA A 1 112 ? -20.372 -10.649 10.170 1.00 92.12 112 ALA A CA 1
ATOM 816 C C . ALA A 1 112 ? -21.876 -10.385 10.026 1.00 92.12 112 ALA A C 1
ATOM 818 O O . ALA A 1 112 ? -22.452 -9.570 10.754 1.00 92.12 112 ALA A O 1
ATOM 819 N N . LYS A 1 113 ? -22.503 -11.072 9.071 1.00 89.94 113 LYS A N 1
ATOM 820 C CA . LYS A 1 113 ? -23.959 -11.083 8.970 1.00 89.94 113 LYS A CA 1
ATOM 821 C C . LYS A 1 113 ? -24.514 -11.756 10.231 1.00 89.94 113 LYS A C 1
ATOM 823 O O . LYS A 1 113 ? -23.990 -12.798 10.623 1.00 89.94 113 LYS A O 1
ATOM 828 N N . ALA A 1 114 ? -25.509 -11.120 10.849 1.00 82.62 114 ALA A N 1
ATOM 829 C CA . ALA A 1 114 ? -26.240 -11.670 11.989 1.00 82.62 114 ALA A CA 1
ATOM 830 C C . ALA A 1 114 ? -26.960 -12.976 11.625 1.00 82.62 114 ALA A C 1
ATOM 832 O O . ALA A 1 114 ? -27.382 -13.106 10.448 1.00 82.62 114 ALA A O 1
#

Solvent-accessible surface area (backbone atoms only — not comparable to full-atom values): 6912 Å² total; per-residue (Å²): 132,83,81,58,75,40,85,89,78,62,45,40,57,77,68,33,70,68,40,47,60,49,49,78,74,40,85,52,71,67,67,86,58,78,55,65,91,65,36,45,99,85,70,47,53,58,61,55,18,46,33,17,26,59,47,95,51,73,38,64,12,72,39,78,95,42,46,75,37,82,21,32,28,45,42,20,17,19,46,85,48,56,76,68,47,24,34,92,82,53,79,40,45,34,44,62,82,88,64,87,54,101,51,53,49,76,70,89,84,78,80,82,82,130